Protein AF-A0ABD0L878-F1 (afdb_monomer_lite)

Secondary structure (DSSP, 8-state):
-B-TTS-BS----TT-STT----TT-PPP-EETPPP------EEE-TT--HHHHHHHHHTT---TT-EEEEESSSS-HHHHHHHHHTTT-SEEEEE--HHHHSGGG-S--TTTSSSPPTT----EE--S----SS---GGGS----S-EEEE-HHHHHHHHH-TT-

Sequence (166 aa):
MLDGQGRPMFTSKPGARTGCKWDNDVTWPYCFYSPSGQVQGKLIYASYGRPQDFRTLEKMGVDTANAVVFIRYGKISRGRKRREATKRGASAVVLYNDPADVSVNMTYHVFPATWWLPGDDVEHGNIRTTSDDALRVPLEDMHLPTTPCHPVGYDDARVLYSEPDV

Foldseek 3Di:
DADVVRHDLDDLDPDPDDPDDDDPPDDRFFEPLFDDDDADAFEAEQEALDLVSVVVCVVVVHQQASHAYEHEDDPDDQLSSLVSSVVRHHQAYEYEHDCVRFPPPPDPCDPPNDPGDDQSDWDYYYNDPDPPDPDDDPPVPDPTDPHGYTYGGNVSVVSCVVCRPD

Organism: NCBI:txid370345

pLDDT: mean 82.46, std 15.2, range [43.0, 96.88]

InterPro domains:
  IPR003137 PA domain [PF02225] (39-105)
  IPR039373 Transferrin receptor protein 1/Glutamate carboxypeptidase 2-like [PTHR10404] (15-162)
  IPR046450 PA domain superfamily [SSF52025] (21-163)

Structure (mmCIF, N/CA/C/O backbone):
data_AF-A0ABD0L878-F1
#
_entry.id   AF-A0ABD0L878-F1
#
loop_
_atom_site.group_PDB
_atom_site.id
_atom_site.type_symbol
_atom_site.label_atom_id
_atom_site.label_alt_id
_atom_site.label_comp_id
_atom_site.label_asym_id
_atom_site.label_entity_id
_atom_site.label_seq_id
_atom_site.pdbx_PDB_ins_code
_atom_site.Cartn_x
_atom_site.Cartn_y
_atom_site.Cartn_z
_atom_site.occupancy
_atom_site.B_iso_or_equiv
_atom_site.auth_seq_id
_atom_site.auth_comp_id
_atom_site.auth_asym_id
_atom_site.auth_atom_id
_atom_site.pdbx_PDB_model_num
ATOM 1 N N . MET A 1 1 ? -7.144 -11.232 -3.145 1.00 57.91 1 MET A N 1
ATOM 2 C CA . MET A 1 1 ? -8.379 -10.517 -3.530 1.00 57.91 1 MET A CA 1
ATOM 3 C C . MET A 1 1 ? -9.132 -11.444 -4.453 1.00 57.91 1 MET A C 1
ATOM 5 O O . MET A 1 1 ? -8.489 -12.074 -5.291 1.00 57.91 1 MET A O 1
ATOM 9 N N . LEU A 1 2 ? -10.413 -11.659 -4.181 1.00 60.59 2 LEU A N 1
ATOM 10 C CA . LEU A 1 2 ? -11.243 -12.573 -4.956 1.00 60.59 2 LEU A CA 1
ATOM 11 C C . LEU A 1 2 ? -12.106 -11.750 -5.914 1.00 60.59 2 LEU A C 1
ATOM 13 O O . LEU A 1 2 ? -12.432 -10.613 -5.583 1.00 60.59 2 LEU A O 1
ATOM 17 N N . ASP A 1 3 ? -12.453 -12.313 -7.064 1.00 59.38 3 ASP A N 1
ATOM 18 C CA . ASP A 1 3 ? -13.449 -11.732 -7.955 1.00 59.38 3 ASP A CA 1
ATOM 19 C C . ASP A 1 3 ? -14.845 -11.860 -7.319 1.00 59.38 3 ASP A C 1
ATOM 21 O O . ASP A 1 3 ? -15.033 -12.530 -6.296 1.00 59.38 3 ASP A O 1
ATOM 25 N N . GLY A 1 4 ? -15.855 -11.262 -7.951 1.00 55.00 4 GLY A N 1
ATOM 26 C CA . GLY A 1 4 ? -17.255 -11.329 -7.517 1.00 55.00 4 GLY A CA 1
ATOM 27 C C . GLY A 1 4 ? -17.842 -12.746 -7.565 1.00 55.00 4 GLY A C 1
ATOM 28 O O . GLY A 1 4 ? -19.001 -12.952 -7.217 1.00 55.00 4 GLY A O 1
ATOM 29 N N . GLN A 1 5 ? -17.050 -13.734 -7.993 1.00 57.41 5 GLN A N 1
ATOM 30 C CA . GLN A 1 5 ? -17.366 -15.157 -8.055 1.00 57.41 5 GLN A CA 1
ATOM 31 C C . GLN A 1 5 ? -16.474 -15.995 -7.116 1.00 57.41 5 GLN A C 1
ATOM 33 O O . GLN A 1 5 ? -16.508 -17.225 -7.172 1.00 57.41 5 GLN A O 1
ATOM 38 N N . GLY A 1 6 ? -15.697 -15.355 -6.235 1.00 62.19 6 GLY A N 1
ATOM 39 C CA . GLY A 1 6 ? -14.869 -16.008 -5.222 1.00 62.19 6 GLY A CA 1
ATOM 40 C C . GLY A 1 6 ? -13.548 -16.594 -5.732 1.00 62.19 6 GLY A C 1
ATOM 41 O O . GLY A 1 6 ? -12.890 -17.327 -4.992 1.00 62.19 6 GLY A O 1
ATOM 42 N N . ARG A 1 7 ? -13.125 -16.303 -6.965 1.00 63.22 7 ARG A N 1
ATOM 43 C CA . ARG A 1 7 ? -11.861 -16.795 -7.537 1.00 63.22 7 ARG A CA 1
ATOM 44 C C . ARG A 1 7 ? -10.729 -15.808 -7.259 1.00 63.22 7 ARG A C 1
ATOM 46 O O . ARG A 1 7 ? -10.953 -14.607 -7.325 1.00 63.22 7 ARG A O 1
ATOM 53 N N . PRO A 1 8 ? -9.497 -16.257 -6.984 1.00 62.19 8 PRO A N 1
ATOM 54 C CA . PRO A 1 8 ? -8.372 -15.345 -6.794 1.00 62.19 8 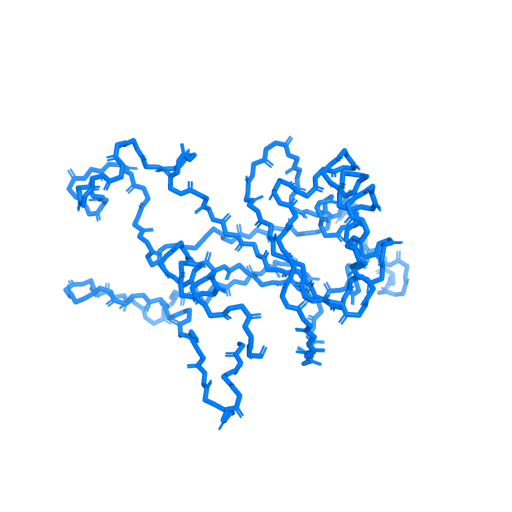PRO A CA 1
ATOM 55 C C . PRO A 1 8 ? -8.101 -14.523 -8.065 1.00 62.19 8 PRO A C 1
ATOM 57 O O . PRO A 1 8 ? -7.714 -15.083 -9.086 1.00 62.19 8 PRO A O 1
ATOM 60 N N . MET A 1 9 ? -8.269 -13.196 -7.982 1.00 54.69 9 MET A N 1
ATOM 61 C CA . MET A 1 9 ? -7.982 -12.251 -9.079 1.00 54.69 9 MET A CA 1
ATOM 62 C C . MET A 1 9 ? -6.492 -12.047 -9.321 1.00 54.69 9 MET A C 1
ATOM 64 O O . MET A 1 9 ? -6.092 -11.583 -10.381 1.00 54.69 9 MET A O 1
ATOM 68 N N . PHE A 1 10 ? -5.666 -12.384 -8.336 1.00 61.53 10 PHE A N 1
ATOM 69 C CA . PHE A 1 10 ? -4.226 -12.364 -8.485 1.00 61.53 10 PHE A CA 1
ATOM 70 C C . PHE A 1 10 ? -3.617 -13.568 -7.796 1.00 61.53 10 PHE A C 1
ATOM 72 O O . PHE A 1 10 ? -4.012 -13.976 -6.698 1.00 61.53 10 PHE A O 1
ATOM 79 N N . THR A 1 11 ? -2.597 -14.109 -8.438 1.00 53.84 11 THR A N 1
ATOM 80 C CA . THR A 1 11 ? -1.640 -14.985 -7.792 1.00 53.84 11 THR A CA 1
ATOM 81 C C . THR A 1 11 ? -0.354 -14.194 -7.731 1.00 53.84 11 THR A C 1
ATOM 83 O O . THR A 1 11 ? 0.394 -14.209 -8.702 1.00 53.84 11 THR A O 1
ATOM 86 N N . SER A 1 12 ? -0.104 -13.510 -6.609 1.00 53.44 12 SER A N 1
ATOM 87 C CA . SER A 1 12 ? 1.185 -12.875 -6.280 1.00 53.44 12 SER A CA 1
ATOM 88 C C . SER A 1 12 ? 2.263 -13.954 -6.088 1.00 53.44 12 SER A C 1
ATOM 90 O O . SER A 1 12 ? 2.879 -14.061 -5.035 1.00 53.44 12 SER A O 1
ATOM 92 N N . LYS A 1 13 ? 2.387 -14.860 -7.057 1.00 55.50 13 LYS A N 1
ATOM 93 C CA . LYS A 1 13 ? 3.272 -16.010 -7.063 1.00 55.50 13 LYS A CA 1
ATOM 94 C C . LYS A 1 13 ? 4.672 -15.510 -7.365 1.00 55.50 13 LYS A C 1
ATOM 96 O O . LYS A 1 13 ? 4.843 -14.840 -8.382 1.00 55.50 13 LYS A O 1
ATOM 101 N N . PRO A 1 14 ? 5.671 -15.880 -6.551 1.00 51.12 14 PRO A N 1
ATOM 102 C CA . PRO A 1 14 ? 7.048 -15.848 -7.005 1.00 51.12 14 PRO A CA 1
ATOM 103 C C . PRO A 1 14 ? 7.132 -16.579 -8.354 1.00 51.12 14 PRO A C 1
ATOM 105 O O . PRO A 1 14 ? 6.787 -17.758 -8.443 1.00 51.12 14 PRO A O 1
ATOM 108 N N . GLY A 1 15 ? 7.518 -15.870 -9.416 1.00 51.09 15 GLY A N 1
ATOM 109 C CA . GLY A 1 15 ? 7.856 -16.493 -10.693 1.00 51.09 15 GLY A CA 1
ATOM 110 C C . GLY A 1 15 ? 6.742 -16.731 -11.705 1.00 51.09 15 GLY A C 1
ATOM 111 O O . GLY A 1 15 ? 6.718 -17.788 -12.332 1.00 51.09 15 GLY A O 1
ATOM 112 N N . ALA A 1 16 ? 5.874 -15.750 -11.951 1.00 50.72 16 ALA A N 1
ATOM 113 C CA . ALA A 1 16 ? 4.915 -15.826 -13.058 1.00 50.72 16 ALA A CA 1
ATOM 114 C C . ALA A 1 16 ? 5.582 -15.905 -14.454 1.00 50.72 16 ALA A C 1
ATOM 116 O O . ALA A 1 16 ? 4.932 -16.293 -15.427 1.00 50.72 16 ALA A O 1
ATOM 117 N N . ARG A 1 17 ? 6.884 -15.602 -14.579 1.00 52.94 17 ARG A N 1
ATOM 118 C CA . ARG A 1 17 ? 7.629 -15.743 -15.839 1.00 52.94 17 ARG A CA 1
ATOM 119 C C . ARG A 1 17 ? 8.190 -17.143 -16.086 1.00 52.94 17 ARG A C 1
ATOM 121 O O . ARG A 1 17 ? 9.077 -17.631 -15.385 1.00 52.94 17 ARG A O 1
ATOM 128 N N . THR A 1 18 ? 7.750 -17.732 -17.197 1.00 43.06 18 THR A N 1
ATOM 129 C CA . THR A 1 18 ? 8.341 -18.918 -17.832 1.00 43.06 18 THR A CA 1
ATOM 130 C C . THR A 1 18 ? 9.850 -18.756 -18.040 1.00 43.06 18 THR A C 1
ATOM 132 O O . THR A 1 18 ? 10.291 -17.808 -18.686 1.00 43.06 18 THR A O 1
ATOM 135 N N . GLY A 1 19 ? 10.635 -19.712 -17.531 1.00 49.53 19 GLY A N 1
ATOM 136 C CA . GLY A 1 19 ? 12.092 -19.788 -17.724 1.00 49.53 19 GLY A CA 1
ATOM 137 C C . GLY A 1 19 ? 12.933 -19.349 -16.522 1.00 49.53 19 GLY A C 1
ATOM 138 O O . GLY A 1 19 ? 14.119 -19.670 -16.468 1.00 49.53 19 GLY A O 1
ATOM 139 N N . CYS A 1 20 ? 12.335 -18.691 -15.529 1.00 49.38 20 CYS A N 1
ATOM 140 C CA . CYS A 1 20 ? 12.998 -18.398 -14.263 1.00 49.38 20 CYS A CA 1
ATOM 141 C C . CYS A 1 20 ? 12.851 -19.610 -13.327 1.00 49.38 20 CYS A C 1
ATOM 143 O O . CYS A 1 20 ? 11.747 -19.935 -12.891 1.00 49.38 20 CYS A O 1
ATOM 145 N N . LYS A 1 21 ? 13.956 -20.315 -13.047 1.00 48.34 21 LYS A N 1
ATOM 146 C CA . LYS A 1 21 ? 13.998 -21.323 -11.980 1.00 48.34 21 LYS A CA 1
ATOM 147 C C . LYS A 1 21 ? 14.080 -20.583 -10.652 1.00 48.34 21 LYS A C 1
ATOM 149 O O . LYS A 1 21 ? 15.104 -19.970 -10.371 1.00 48.34 21 LYS A O 1
ATOM 154 N N . TRP A 1 22 ? 13.008 -20.614 -9.876 1.00 55.97 22 TRP A N 1
ATOM 155 C CA . TRP A 1 22 ? 13.024 -20.103 -8.512 1.00 55.97 22 TRP A CA 1
ATOM 156 C C . TRP A 1 22 ? 13.252 -21.275 -7.571 1.00 55.97 22 TRP A C 1
ATOM 158 O O . TRP A 1 22 ? 12.593 -22.309 -7.703 1.00 55.97 22 TRP A O 1
ATOM 168 N N . ASP A 1 23 ? 14.201 -21.121 -6.655 1.00 56.91 23 ASP A N 1
ATOM 169 C CA . ASP A 1 23 ? 14.346 -22.048 -5.542 1.00 56.91 23 ASP A CA 1
ATOM 170 C C . ASP A 1 23 ? 13.095 -21.966 -4.656 1.00 56.91 23 ASP A C 1
ATOM 172 O O . ASP A 1 23 ? 12.472 -20.908 -4.526 1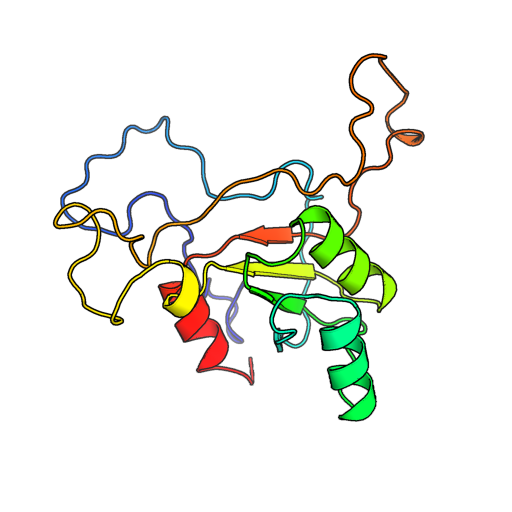.00 56.91 23 ASP A O 1
ATOM 176 N N . ASN A 1 24 ? 12.729 -23.076 -4.013 1.00 63.34 24 ASN A N 1
ATOM 177 C CA . ASN A 1 24 ? 11.593 -23.127 -3.079 1.00 63.34 24 ASN A CA 1
ATOM 178 C C . ASN A 1 24 ? 11.775 -22.212 -1.844 1.00 63.34 24 ASN A C 1
ATOM 180 O O . ASN A 1 24 ? 10.861 -22.097 -1.031 1.00 63.34 24 ASN A O 1
ATOM 184 N N . ASP A 1 25 ? 12.930 -21.555 -1.725 1.00 73.00 25 ASP A N 1
ATOM 185 C CA . ASP A 1 25 ? 13.311 -20.664 -0.630 1.00 73.00 25 ASP A CA 1
ATOM 186 C C . ASP A 1 25 ? 12.889 -19.199 -0.859 1.00 73.00 25 ASP A C 1
ATOM 188 O O . ASP A 1 25 ? 13.155 -18.330 -0.026 1.00 73.00 25 ASP A O 1
ATOM 192 N N . VAL A 1 26 ? 12.219 -18.891 -1.978 1.00 73.69 26 VAL A N 1
ATOM 193 C CA . VAL A 1 26 ? 11.710 -17.539 -2.250 1.00 73.69 26 VAL A CA 1
ATOM 194 C C . VAL A 1 26 ? 10.384 -17.310 -1.528 1.00 73.69 26 VAL A C 1
ATOM 196 O O . VAL A 1 26 ? 9.351 -17.896 -1.855 1.00 73.69 26 VAL A O 1
ATOM 199 N N . THR A 1 27 ? 10.399 -16.399 -0.557 1.00 78.56 27 THR A N 1
ATOM 200 C CA . THR A 1 27 ? 9.204 -16.015 0.198 1.00 78.56 27 THR A CA 1
ATOM 201 C C . THR A 1 27 ? 8.194 -15.278 -0.679 1.00 78.56 27 THR A C 1
ATOM 203 O O . THR A 1 27 ? 8.543 -14.397 -1.466 1.00 78.56 27 THR A O 1
ATOM 206 N N . TRP A 1 28 ? 6.913 -15.580 -0.470 1.00 82.31 28 TRP A N 1
ATOM 207 C CA . TRP A 1 28 ? 5.798 -14.842 -1.062 1.00 82.31 28 TRP A CA 1
ATOM 208 C C . TRP A 1 28 ? 5.904 -13.332 -0.801 1.00 82.31 28 TRP A C 1
ATOM 210 O O . TRP A 1 28 ? 6.425 -12.932 0.239 1.00 82.31 28 TRP A O 1
ATOM 220 N N . PRO A 1 29 ? 5.403 -12.467 -1.694 1.00 87.50 29 PRO A N 1
ATOM 221 C CA . PRO A 1 29 ? 5.294 -11.039 -1.424 1.00 87.50 29 PRO A CA 1
ATOM 222 C C . PRO A 1 29 ? 4.354 -10.746 -0.253 1.00 87.50 29 PRO A C 1
ATOM 224 O O . PRO A 1 29 ? 3.223 -11.221 -0.228 1.00 87.50 29 PRO A O 1
ATOM 227 N N . TYR A 1 30 ? 4.811 -9.953 0.719 1.00 89.25 30 TYR A N 1
ATOM 228 C CA . TYR A 1 30 ? 3.999 -9.500 1.853 1.00 89.25 30 TYR A CA 1
ATOM 229 C C . TYR A 1 30 ? 4.557 -8.207 2.462 1.00 89.25 30 TYR A C 1
ATOM 231 O O . TYR A 1 30 ? 5.731 -7.864 2.290 1.00 89.25 30 TYR A O 1
ATOM 239 N N . CYS A 1 31 ? 3.714 -7.482 3.200 1.00 92.25 31 CYS A N 1
ATOM 240 C CA . CYS A 1 31 ? 4.148 -6.367 4.038 1.00 92.25 31 CYS A CA 1
ATOM 241 C C . CYS A 1 31 ? 4.507 -6.872 5.441 1.00 92.25 31 CYS A C 1
ATOM 243 O O . CYS A 1 31 ? 3.684 -7.491 6.119 1.00 92.25 31 CYS A O 1
ATOM 245 N N . PHE A 1 32 ? 5.720 -6.580 5.911 1.00 91.12 32 PHE A N 1
ATOM 246 C CA . PHE A 1 32 ? 6.177 -7.036 7.224 1.00 91.12 32 PHE A CA 1
ATOM 247 C C . PHE A 1 32 ? 5.349 -6.378 8.328 1.00 91.12 32 PHE A C 1
ATOM 249 O O . PHE A 1 32 ? 5.095 -5.174 8.269 1.00 91.12 32 PHE A O 1
ATOM 256 N N . TYR A 1 33 ? 4.976 -7.157 9.346 1.00 90.81 33 TYR A N 1
ATOM 257 C CA . TYR A 1 33 ? 4.091 -6.744 10.444 1.00 90.81 33 TYR A CA 1
ATOM 258 C C . TYR A 1 33 ? 2.653 -6.403 10.024 1.00 90.81 33 TYR A C 1
ATOM 260 O O . TYR A 1 33 ? 1.915 -5.822 10.818 1.00 90.81 33 TYR A O 1
ATOM 268 N N . SER A 1 34 ? 2.230 -6.743 8.801 1.00 92.25 34 SER A N 1
ATOM 269 C CA . SER A 1 34 ? 0.808 -6.687 8.463 1.00 92.25 34 SER A CA 1
ATOM 270 C C . SER A 1 34 ? 0.031 -7.683 9.324 1.00 92.25 34 SER A C 1
ATOM 272 O O . SER A 1 34 ? 0.443 -8.842 9.420 1.00 92.25 34 SER A O 1
ATOM 274 N N . PRO A 1 35 ? -1.104 -7.276 9.915 1.00 91.81 35 PRO A N 1
ATOM 275 C CA . PRO A 1 35 ? -1.981 -8.218 10.583 1.00 91.81 35 PRO A CA 1
ATOM 276 C C . PRO A 1 35 ? -2.580 -9.175 9.552 1.00 91.81 35 PRO A C 1
ATOM 278 O O . PRO A 1 35 ? -2.784 -8.823 8.385 1.00 91.81 35 PRO A O 1
ATOM 281 N N . SER A 1 36 ? -2.862 -10.392 10.003 1.00 89.44 36 SER A N 1
ATOM 282 C CA . SER A 1 36 ? -3.645 -11.352 9.228 1.00 89.44 36 SER A CA 1
ATOM 283 C C . SER A 1 36 ? -5.119 -10.960 9.267 1.00 89.44 36 SER A C 1
ATOM 285 O O . SER A 1 36 ? -5.614 -10.497 10.293 1.00 89.44 36 SER A O 1
ATOM 287 N N . GLY A 1 37 ? -5.829 -11.158 8.163 1.00 87.25 37 GLY A N 1
ATOM 288 C CA . GLY A 1 37 ? -7.258 -10.887 8.103 1.00 87.25 37 GLY A CA 1
ATOM 289 C C . GLY A 1 37 ? -7.805 -10.996 6.690 1.00 87.25 37 GLY A C 1
ATOM 290 O O . GLY A 1 37 ? -7.074 -10.844 5.711 1.00 87.25 37 GLY A O 1
ATOM 291 N N . GLN A 1 38 ? -9.104 -11.254 6.598 1.00 88.75 38 GLN A N 1
ATOM 292 C CA . GLN A 1 38 ? -9.860 -11.161 5.357 1.00 88.75 38 GLN A CA 1
ATOM 293 C C . GLN A 1 38 ? -10.760 -9.939 5.448 1.00 88.75 38 GLN A C 1
ATOM 295 O O . GLN A 1 38 ? -11.481 -9.767 6.428 1.00 88.75 38 GLN A O 1
ATOM 300 N N . VAL A 1 39 ? -10.696 -9.085 4.434 1.00 88.81 39 VAL A N 1
ATOM 301 C CA . VAL A 1 39 ? -11.570 -7.922 4.319 1.00 88.81 39 VAL A CA 1
ATOM 302 C C . VAL A 1 39 ? -12.113 -7.841 2.905 1.00 88.81 39 VAL A C 1
ATOM 304 O O . VAL A 1 39 ? -11.459 -8.264 1.950 1.00 88.81 39 VAL A O 1
ATOM 307 N N . GLN A 1 40 ? -13.301 -7.269 2.789 1.00 88.06 40 GLN A N 1
ATOM 308 C CA . GLN A 1 40 ? -13.944 -6.966 1.525 1.00 88.06 40 GLN A CA 1
ATOM 309 C C . GLN A 1 40 ? -14.451 -5.532 1.596 1.00 88.06 40 GLN A C 1
ATOM 311 O O . GLN A 1 40 ? -14.918 -5.085 2.642 1.00 88.06 40 GLN A O 1
ATOM 316 N N . GLY A 1 41 ? -14.319 -4.806 0.497 1.00 88.38 41 GLY A N 1
ATOM 317 C CA . GLY A 1 41 ? -14.724 -3.415 0.416 1.00 88.38 41 GLY A CA 1
ATOM 318 C C . GLY A 1 41 ? -14.408 -2.853 -0.958 1.00 88.38 41 GLY A C 1
ATOM 319 O O . GLY A 1 41 ? -13.632 -3.441 -1.712 1.00 88.38 41 GLY A O 1
ATOM 320 N N . LYS A 1 42 ? -14.999 -1.698 -1.261 1.00 91.00 42 LYS A N 1
ATOM 321 C CA . LYS A 1 42 ? -14.786 -1.009 -2.533 1.00 91.00 42 LYS A CA 1
ATOM 322 C C . LYS A 1 42 ? -13.308 -0.678 -2.724 1.00 91.00 42 LYS A C 1
ATOM 324 O O . LYS A 1 42 ? -12.663 -0.198 -1.790 1.00 91.00 42 LYS A O 1
ATOM 329 N N . LEU A 1 43 ? -12.791 -0.880 -3.932 1.00 91.88 43 LEU A N 1
ATOM 330 C CA . LEU A 1 43 ? -11.439 -0.463 -4.278 1.00 91.88 43 LEU A CA 1
ATOM 331 C C . LEU A 1 43 ? -11.400 1.046 -4.558 1.00 91.88 43 LEU A C 1
ATOM 333 O O . LEU A 1 43 ? -12.115 1.545 -5.426 1.00 91.88 43 LEU A O 1
ATOM 337 N N . ILE A 1 44 ? -10.569 1.789 -3.824 1.00 94.31 44 ILE A N 1
ATOM 338 C CA . ILE A 1 44 ? -10.434 3.243 -3.988 1.00 94.31 44 ILE A CA 1
ATOM 339 C C . ILE A 1 44 ? -8.984 3.618 -4.217 1.00 94.31 44 ILE A C 1
ATOM 341 O O . ILE A 1 44 ? -8.123 3.390 -3.371 1.00 94.31 44 ILE A O 1
ATOM 345 N N . TYR A 1 45 ? -8.722 4.272 -5.340 1.00 94.44 45 TYR A N 1
ATOM 346 C CA . TYR A 1 45 ? -7.396 4.763 -5.661 1.00 94.44 45 TYR A CA 1
ATOM 347 C C . TYR A 1 45 ? -7.061 6.064 -4.925 1.00 94.44 45 TYR A C 1
ATOM 349 O O . TYR A 1 45 ? -7.761 7.064 -5.062 1.00 94.44 45 TYR A O 1
ATOM 357 N N . ALA A 1 46 ? -5.945 6.075 -4.193 1.00 95.44 46 ALA A N 1
ATOM 358 C CA . ALA A 1 46 ? -5.486 7.226 -3.416 1.00 95.44 46 ALA A CA 1
ATOM 359 C C . ALA A 1 46 ? -4.092 7.733 -3.822 1.00 95.44 46 ALA A C 1
ATOM 361 O O . ALA A 1 46 ? -3.351 8.257 -2.988 1.00 95.44 46 ALA A O 1
ATOM 362 N N . SER A 1 47 ? -3.724 7.629 -5.106 1.00 95.12 47 SER A N 1
ATOM 363 C CA . SER A 1 47 ? -2.462 8.165 -5.644 1.00 95.12 47 SER A CA 1
ATOM 364 C C . SER A 1 47 ? -1.247 7.690 -4.827 1.00 95.12 47 SER A C 1
ATOM 366 O O . SER A 1 47 ? -1.026 6.488 -4.719 1.00 95.12 47 SER A O 1
ATOM 368 N N . TYR A 1 48 ? -0.455 8.591 -4.237 1.00 96.38 48 TYR A N 1
ATOM 369 C CA . TYR A 1 48 ? 0.693 8.257 -3.385 1.00 96.38 48 TYR A CA 1
ATOM 370 C C . TYR A 1 48 ? 0.332 8.120 -1.894 1.00 96.38 48 TYR A C 1
ATOM 372 O O . TYR A 1 48 ? 1.230 8.003 -1.055 1.00 96.38 48 TYR A O 1
ATOM 380 N N . GLY A 1 49 ? -0.949 8.144 -1.524 1.00 95.62 49 GLY A N 1
ATOM 381 C CA . GLY A 1 49 ? -1.410 7.984 -0.143 1.00 95.62 49 GLY A CA 1
ATOM 382 C C . GLY A 1 49 ? -0.9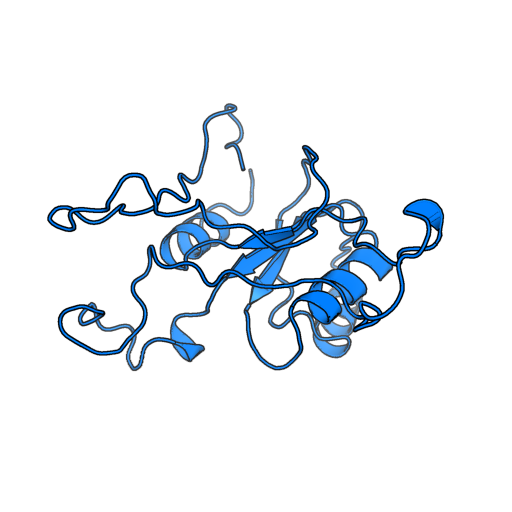44 9.099 0.793 1.00 95.62 49 GLY A C 1
ATOM 383 O O . GLY A 1 49 ? -0.833 8.893 2.003 1.00 95.62 49 GLY A O 1
ATOM 384 N N . ARG A 1 50 ? -0.595 10.274 0.256 1.00 96.88 50 ARG A N 1
ATOM 385 C CA . ARG A 1 50 ? -0.194 11.425 1.070 1.00 96.88 50 ARG A CA 1
ATOM 386 C C . ARG A 1 50 ? -1.427 12.027 1.739 1.00 96.88 50 ARG A C 1
ATOM 388 O O . ARG A 1 50 ? -2.519 11.956 1.179 1.00 96.88 50 ARG A O 1
ATOM 395 N N . PRO A 1 51 ? -1.268 12.739 2.867 1.00 96.00 51 PRO A N 1
ATOM 396 C CA . PRO A 1 51 ? -2.377 13.480 3.466 1.00 96.00 51 PRO A CA 1
ATOM 397 C C . PRO A 1 51 ? -3.091 14.423 2.478 1.00 96.00 51 PRO A C 1
ATOM 399 O O . PRO A 1 51 ? -4.297 14.610 2.573 1.00 96.00 51 PRO A O 1
ATOM 402 N N . GLN A 1 52 ? -2.359 15.013 1.523 1.00 96.56 52 GLN A N 1
ATOM 403 C CA . GLN A 1 52 ? -2.912 15.841 0.444 1.00 96.56 52 GLN A CA 1
ATOM 404 C C . GLN A 1 52 ? -3.787 15.040 -0.532 1.00 96.56 52 GLN A C 1
ATOM 406 O O . GLN A 1 52 ? -4.802 15.560 -0.990 1.00 96.56 52 GLN A O 1
ATOM 411 N N . ASP A 1 53 ? -3.394 13.804 -0.848 1.00 96.75 53 ASP A N 1
ATOM 412 C CA . ASP A 1 53 ? -4.111 12.954 -1.803 1.00 96.75 53 ASP A CA 1
ATOM 413 C C . ASP A 1 53 ? -5.479 12.576 -1.219 1.00 96.75 53 ASP A C 1
ATOM 415 O O . ASP A 1 53 ? -6.504 12.768 -1.867 1.00 96.75 53 ASP A O 1
ATOM 419 N N . PHE A 1 54 ? -5.522 12.188 0.059 1.00 96.38 54 PHE A N 1
ATOM 420 C CA . PHE A 1 54 ? -6.789 11.915 0.735 1.00 96.38 54 PHE A CA 1
ATOM 421 C C . PHE A 1 54 ? -7.680 13.151 0.898 1.00 96.38 54 PHE A C 1
ATOM 423 O O . PHE A 1 54 ? -8.875 13.067 0.654 1.00 96.38 54 PHE A O 1
ATOM 430 N N . ARG A 1 55 ? -7.117 14.325 1.221 1.00 96.06 55 ARG A N 1
ATOM 431 C CA . ARG A 1 55 ? -7.906 15.574 1.230 1.00 96.06 55 ARG A CA 1
ATOM 432 C C . ARG A 1 55 ? -8.507 15.899 -0.136 1.00 96.06 55 ARG A C 1
ATOM 434 O O . ARG A 1 55 ? -9.522 16.580 -0.213 1.00 96.06 55 ARG A O 1
ATOM 441 N N . THR A 1 56 ? -7.852 15.479 -1.216 1.00 96.25 56 THR A N 1
ATOM 442 C CA . THR A 1 56 ? -8.381 15.656 -2.572 1.00 96.25 56 THR A CA 1
ATOM 443 C C . THR A 1 56 ? -9.555 14.710 -2.805 1.00 96.25 56 THR A C 1
ATOM 445 O O . THR A 1 56 ? -10.590 15.168 -3.271 1.00 96.25 56 THR A O 1
ATOM 448 N N . LEU A 1 57 ? -9.444 13.442 -2.392 1.00 95.38 57 LEU A N 1
ATOM 449 C CA . LEU A 1 57 ? -10.554 12.481 -2.428 1.00 95.38 57 LEU A CA 1
ATOM 450 C C . LEU A 1 57 ? -11.771 12.967 -1.630 1.00 95.38 57 LEU A C 1
ATOM 452 O O . LEU A 1 57 ? -12.878 12.981 -2.159 1.00 95.38 57 LEU A O 1
ATOM 456 N N . GLU A 1 58 ? -11.551 13.462 -0.410 1.00 94.62 58 GLU A N 1
ATOM 457 C CA . GLU A 1 58 ? -12.600 14.034 0.445 1.00 94.62 58 GLU A CA 1
ATOM 458 C C . GLU A 1 58 ? -13.324 15.199 -0.261 1.00 94.62 58 GLU A C 1
ATOM 460 O O . GLU A 1 58 ? -14.551 15.258 -0.277 1.00 94.62 58 GLU A O 1
ATOM 465 N N . LYS A 1 59 ? -12.582 16.097 -0.928 1.00 96.06 59 LYS A N 1
ATOM 466 C CA . LYS A 1 59 ? -13.159 17.202 -1.721 1.00 96.06 59 LYS A CA 1
ATOM 467 C C . LYS A 1 59 ? -13.927 16.734 -2.955 1.00 96.06 59 LYS A C 1
ATOM 469 O O . LYS A 1 59 ? -14.836 17.429 -3.394 1.00 96.06 59 LYS A O 1
ATOM 474 N N . MET A 1 60 ? -13.546 15.594 -3.522 1.00 95.12 60 MET A N 1
ATOM 475 C CA . MET A 1 60 ? -14.245 14.961 -4.643 1.00 95.12 60 MET A CA 1
ATOM 476 C C . MET A 1 60 ? -15.464 14.146 -4.181 1.00 95.12 60 MET A C 1
ATOM 478 O O . MET A 1 60 ? -16.137 13.552 -5.018 1.00 95.12 60 MET A O 1
ATOM 482 N N . GLY A 1 61 ? -15.758 14.111 -2.874 1.00 93.88 61 GLY A N 1
ATOM 483 C CA . GLY A 1 61 ? -16.873 13.348 -2.311 1.00 93.88 61 GLY A CA 1
ATOM 484 C C . GLY A 1 61 ? -16.625 11.838 -2.260 1.00 93.88 61 GLY A C 1
ATOM 485 O O . GLY A 1 61 ? -17.577 11.069 -2.174 1.00 93.88 61 GLY A O 1
ATOM 486 N N . VAL A 1 62 ? -15.364 11.401 -2.338 1.00 94.69 62 VAL A N 1
ATOM 487 C CA . VAL A 1 62 ? -14.988 9.986 -2.258 1.00 94.69 62 VAL A CA 1
ATOM 488 C C . VAL A 1 62 ? -14.693 9.625 -0.804 1.00 94.69 62 VAL A C 1
ATOM 490 O O . VAL A 1 62 ? -13.699 10.082 -0.239 1.00 94.69 62 VAL A O 1
ATOM 493 N N . ASP A 1 63 ? -15.542 8.784 -0.213 1.00 92.62 63 ASP A N 1
ATOM 494 C CA . ASP A 1 63 ? -15.347 8.250 1.137 1.00 92.62 63 ASP A CA 1
ATOM 495 C C . ASP A 1 63 ? -14.486 6.980 1.112 1.00 92.62 63 ASP A C 1
ATOM 497 O O . ASP A 1 63 ? -14.764 6.044 0.364 1.00 92.62 63 ASP A O 1
ATOM 501 N N . THR A 1 64 ? -13.435 6.953 1.932 1.00 94.06 64 THR A N 1
ATOM 502 C CA . THR A 1 64 ? -12.522 5.809 2.082 1.00 94.06 64 THR A CA 1
ATOM 503 C C . THR A 1 64 ? -12.864 4.900 3.260 1.00 94.06 64 THR A C 1
ATOM 505 O O . THR A 1 64 ? -12.156 3.917 3.492 1.00 94.06 64 THR A O 1
ATOM 508 N N . ALA A 1 65 ? -13.914 5.213 4.019 1.00 94.94 65 ALA A N 1
ATOM 509 C CA . ALA A 1 65 ? -14.372 4.373 5.112 1.00 94.94 65 ALA A CA 1
ATOM 510 C C . ALA A 1 65 ? -14.840 3.003 4.596 1.00 94.94 65 ALA A C 1
ATOM 512 O O . ALA A 1 65 ? -15.557 2.897 3.603 1.00 94.94 65 ALA A O 1
ATOM 513 N N . ASN A 1 66 ? -14.419 1.939 5.280 1.00 94.31 66 ASN A N 1
ATOM 514 C CA . ASN A 1 66 ? -14.688 0.540 4.940 1.00 94.31 66 ASN A CA 1
ATOM 515 C C . ASN A 1 66 ? -14.226 0.106 3.532 1.00 94.31 66 ASN A C 1
ATOM 517 O O . ASN A 1 66 ? -14.654 -0.923 3.010 1.00 94.31 66 ASN A O 1
ATOM 521 N N . ALA A 1 67 ? -13.348 0.890 2.904 1.00 94.25 67 ALA A N 1
ATOM 522 C CA . ALA A 1 67 ? -12.826 0.625 1.572 1.00 94.25 67 ALA A CA 1
ATOM 523 C C . ALA A 1 67 ? -11.457 -0.067 1.621 1.00 94.25 67 ALA A C 1
ATOM 525 O O . ALA A 1 67 ? -10.697 0.053 2.591 1.00 94.25 67 ALA A O 1
ATOM 526 N N . VAL A 1 68 ? -11.114 -0.750 0.531 1.00 94.94 68 VAL A N 1
ATOM 527 C CA . VAL A 1 68 ? -9.747 -1.190 0.250 1.00 94.94 68 VAL A CA 1
ATOM 528 C C . VAL A 1 68 ? -9.057 -0.064 -0.509 1.00 94.94 68 VAL A C 1
ATOM 530 O O . VAL A 1 68 ? -9.406 0.249 -1.645 1.00 94.94 68 VAL A O 1
ATOM 533 N N . VAL A 1 69 ? -8.083 0.584 0.124 1.00 95.69 69 VAL A N 1
ATOM 534 C CA . VAL A 1 69 ? -7.408 1.740 -0.469 1.00 95.69 69 VAL A CA 1
ATOM 535 C C . VAL A 1 69 ? -6.188 1.281 -1.256 1.00 95.69 69 VAL A C 1
ATOM 537 O O . VAL A 1 69 ? -5.281 0.646 -0.718 1.00 95.69 69 VAL A O 1
ATOM 540 N N . PHE A 1 70 ? -6.149 1.644 -2.531 1.00 95.12 70 PHE A N 1
ATOM 541 C CA . PHE A 1 70 ? -5.091 1.294 -3.460 1.00 95.12 70 PHE A CA 1
ATOM 542 C C . PHE A 1 70 ? -4.119 2.454 -3.658 1.00 95.12 70 PHE A C 1
ATOM 544 O O . PHE A 1 70 ? -4.521 3.574 -3.987 1.00 95.12 70 PHE A O 1
ATOM 551 N N . ILE A 1 71 ? -2.833 2.213 -3.403 1.00 96.38 71 ILE A N 1
ATOM 552 C CA . ILE A 1 71 ? -1.829 3.272 -3.277 1.00 96.38 71 ILE A CA 1
ATOM 553 C C . ILE A 1 71 ? -0.543 2.887 -4.010 1.00 96.38 71 ILE A C 1
ATOM 555 O O . ILE A 1 71 ? -0.019 1.786 -3.873 1.00 96.38 71 ILE A O 1
ATOM 559 N N . ARG A 1 72 ? 0.036 3.854 -4.717 1.00 95.50 72 ARG A N 1
ATOM 560 C CA . ARG A 1 72 ? 1.365 3.742 -5.322 1.00 95.50 72 ARG A CA 1
ATOM 561 C C . ARG A 1 72 ? 2.472 3.855 -4.296 1.00 95.50 72 ARG A C 1
ATOM 563 O O . ARG A 1 72 ? 2.396 4.678 -3.373 1.00 95.50 72 ARG A O 1
ATOM 570 N N . TYR A 1 73 ? 3.554 3.122 -4.498 1.00 95.06 73 TYR A N 1
ATOM 571 C CA . TYR A 1 73 ? 4.807 3.361 -3.793 1.00 95.06 73 TYR A CA 1
ATOM 572 C C . TYR A 1 73 ? 5.420 4.732 -4.114 1.00 95.06 73 TYR A C 1
ATOM 574 O O . TYR A 1 73 ? 4.985 5.435 -5.015 1.00 95.06 73 TYR A O 1
ATOM 582 N N . GLY A 1 74 ? 6.372 5.172 -3.283 1.00 93.38 74 GLY A N 1
ATOM 583 C CA . GLY A 1 74 ? 7.066 6.459 -3.436 1.00 93.38 74 GLY A CA 1
ATOM 584 C C . GLY A 1 74 ? 6.493 7.637 -2.629 1.00 93.38 74 GLY A C 1
ATOM 585 O O . GLY A 1 74 ? 5.455 7.539 -1.975 1.00 93.38 74 GLY A O 1
ATOM 586 N N . LYS A 1 75 ? 7.196 8.778 -2.665 1.00 94.38 75 LYS A N 1
ATOM 587 C CA . LYS A 1 75 ? 6.923 10.068 -1.974 1.00 94.38 75 LYS A CA 1
ATOM 588 C C . LYS A 1 75 ? 6.910 10.051 -0.435 1.00 94.38 75 LYS A C 1
ATOM 590 O O . LYS A 1 75 ? 7.466 10.957 0.175 1.00 94.38 75 LYS A O 1
ATOM 595 N N . ILE A 1 76 ? 6.271 9.074 0.202 1.00 95.06 76 ILE A N 1
ATOM 596 C CA . ILE A 1 76 ? 6.237 8.879 1.661 1.00 95.06 76 ILE A CA 1
ATOM 597 C C . ILE A 1 76 ? 6.426 7.395 1.997 1.00 95.06 76 ILE A C 1
ATOM 599 O O . ILE A 1 76 ? 6.245 6.537 1.136 1.00 95.06 76 ILE A O 1
ATOM 603 N N . SER A 1 77 ? 6.767 7.071 3.247 1.00 93.75 77 SER A N 1
ATOM 604 C CA . SER A 1 77 ? 6.973 5.676 3.651 1.00 93.75 77 SER A CA 1
ATOM 605 C C . SER A 1 77 ? 5.685 4.845 3.615 1.00 93.75 77 SER A C 1
ATOM 607 O O . SER A 1 77 ? 4.588 5.343 3.884 1.00 93.75 77 SER A O 1
ATOM 609 N N . ARG A 1 78 ? 5.838 3.547 3.336 1.00 94.31 78 ARG A N 1
ATOM 610 C CA . ARG A 1 78 ? 4.775 2.523 3.271 1.00 94.31 78 ARG A CA 1
ATOM 611 C C . ARG A 1 78 ? 3.896 2.534 4.524 1.00 94.31 78 ARG A C 1
ATOM 613 O O . ARG A 1 78 ? 2.676 2.661 4.444 1.00 94.31 78 ARG A O 1
ATOM 620 N N . GLY A 1 79 ? 4.539 2.528 5.694 1.00 93.50 79 GLY A N 1
ATOM 621 C CA . GLY A 1 79 ? 3.855 2.595 6.984 1.00 93.50 79 GLY A CA 1
ATOM 622 C C . GLY A 1 79 ? 3.043 3.875 7.186 1.00 93.50 79 GLY A C 1
ATOM 623 O O . GLY A 1 79 ? 1.938 3.818 7.728 1.00 93.50 79 GLY A O 1
ATOM 624 N N . ARG A 1 80 ? 3.529 5.024 6.687 1.00 94.81 80 ARG A N 1
ATOM 625 C CA . ARG A 1 80 ? 2.779 6.290 6.726 1.00 94.81 80 ARG A CA 1
ATOM 626 C C . ARG A 1 80 ? 1.577 6.278 5.788 1.00 94.81 80 ARG A C 1
ATOM 628 O O . ARG A 1 80 ? 0.535 6.767 6.207 1.00 94.81 80 ARG A O 1
ATOM 635 N N . LYS A 1 81 ? 1.693 5.711 4.580 1.00 96.19 81 LYS A N 1
ATOM 636 C CA . LYS A 1 81 ? 0.559 5.544 3.647 1.00 96.19 81 LYS A CA 1
ATOM 637 C C . LYS A 1 81 ? -0.569 4.777 4.322 1.00 96.19 81 LYS A C 1
ATOM 639 O O . LYS A 1 81 ? -1.684 5.283 4.424 1.00 96.19 81 LYS A O 1
ATOM 644 N N . ARG A 1 82 ? -0.244 3.604 4.879 1.00 95.44 82 ARG A N 1
ATOM 645 C CA . ARG A 1 82 ? -1.221 2.785 5.595 1.00 95.44 82 ARG A CA 1
ATOM 646 C C . ARG A 1 82 ? -1.800 3.517 6.800 1.00 95.44 82 ARG A C 1
ATOM 648 O O . ARG A 1 82 ? -3.008 3.519 6.968 1.00 95.44 82 ARG A O 1
ATOM 655 N N . ARG A 1 83 ? -0.983 4.229 7.582 1.00 94.75 83 ARG A N 1
ATOM 656 C CA . ARG A 1 83 ? -1.477 5.034 8.713 1.00 94.75 83 ARG A CA 1
ATOM 657 C C . ARG A 1 83 ? -2.494 6.088 8.295 1.00 94.75 83 ARG A C 1
ATOM 659 O O . ARG A 1 83 ? -3.477 6.283 8.999 1.00 94.75 83 ARG A O 1
ATOM 666 N N . GLU A 1 84 ? -2.249 6.784 7.192 1.00 96.00 84 GLU A N 1
ATOM 667 C CA . GLU A 1 84 ? -3.166 7.808 6.693 1.00 96.00 84 GLU A CA 1
ATOM 668 C C . GLU A 1 84 ? -4.469 7.219 6.144 1.00 96.00 84 GLU A C 1
ATOM 670 O O . GLU A 1 84 ? -5.515 7.836 6.342 1.00 96.00 84 GLU A O 1
ATOM 675 N N . ALA A 1 85 ? -4.421 6.025 5.546 1.00 95.69 85 ALA A N 1
ATOM 676 C CA . ALA A 1 85 ? -5.610 5.273 5.148 1.00 95.69 85 ALA A CA 1
ATOM 677 C C . ALA A 1 85 ? -6.410 4.787 6.374 1.00 95.69 85 ALA A C 1
ATOM 679 O O . ALA A 1 85 ? -7.608 5.037 6.468 1.00 95.69 85 ALA A O 1
ATOM 680 N N . THR A 1 86 ? -5.740 4.178 7.364 1.00 95.00 86 THR A N 1
ATOM 681 C CA . THR A 1 86 ? -6.363 3.706 8.616 1.00 95.00 86 THR A CA 1
ATOM 682 C C . THR A 1 86 ? -7.095 4.837 9.341 1.00 95.00 86 THR A C 1
ATOM 684 O O . THR A 1 86 ? -8.221 4.656 9.788 1.00 95.00 86 THR A O 1
ATOM 687 N N . LYS A 1 87 ? -6.492 6.033 9.425 1.00 95.19 87 LYS A N 1
ATOM 688 C CA . LYS A 1 87 ? -7.117 7.215 10.054 1.00 95.19 87 LYS A CA 1
ATOM 689 C C . LYS A 1 87 ? -8.448 7.624 9.416 1.00 95.19 87 LYS A C 1
ATOM 691 O O . LYS A 1 87 ? -9.224 8.319 10.059 1.00 95.19 87 LYS A O 1
ATOM 696 N N . ARG A 1 88 ? -8.680 7.236 8.163 1.00 95.19 88 ARG A N 1
ATOM 697 C CA . ARG A 1 88 ? -9.883 7.549 7.381 1.00 95.19 88 ARG A CA 1
ATOM 698 C C . ARG A 1 88 ? -10.813 6.347 7.234 1.00 95.19 88 ARG A C 1
ATOM 700 O O . ARG A 1 88 ? -11.657 6.330 6.348 1.00 95.19 88 ARG A O 1
ATOM 707 N N . GLY A 1 89 ? -10.630 5.334 8.080 1.00 94.62 89 GLY A N 1
ATOM 708 C CA . GLY A 1 89 ? -11.505 4.170 8.146 1.00 94.62 89 GLY A CA 1
ATOM 709 C C . GLY A 1 89 ? -11.269 3.124 7.059 1.00 94.62 89 GLY A C 1
ATOM 710 O O . GLY A 1 89 ? -12.128 2.269 6.880 1.00 94.62 89 GLY A O 1
ATOM 711 N N . ALA A 1 90 ? -10.143 3.160 6.339 1.00 95.94 90 ALA A N 1
ATOM 712 C CA . ALA A 1 90 ? -9.827 2.121 5.359 1.00 95.94 90 ALA A CA 1
ATOM 713 C C . ALA A 1 90 ? -9.705 0.737 6.021 1.00 95.94 90 ALA A C 1
ATOM 715 O O . ALA A 1 90 ? -9.001 0.583 7.025 1.00 95.94 90 ALA A O 1
ATOM 716 N N . SER A 1 91 ? -10.329 -0.277 5.419 1.00 95.31 91 SER A N 1
ATOM 717 C CA . SER A 1 91 ? -10.309 -1.663 5.910 1.00 95.31 91 SER A CA 1
ATOM 718 C C . SER A 1 91 ? -9.053 -2.424 5.505 1.00 95.31 91 SER A C 1
ATOM 720 O O . SER A 1 91 ? -8.610 -3.299 6.242 1.00 95.31 91 SER A O 1
ATOM 722 N N . ALA A 1 92 ? -8.460 -2.096 4.358 1.00 95.38 92 ALA A N 1
ATOM 723 C CA . ALA A 1 92 ? -7.159 -2.609 3.938 1.00 95.38 92 ALA A CA 1
ATOM 724 C C . ALA A 1 92 ? -6.441 -1.624 3.024 1.00 95.38 92 ALA A C 1
ATOM 726 O O . ALA A 1 92 ? -7.034 -0.685 2.489 1.00 95.38 92 ALA A O 1
ATOM 727 N N . VAL A 1 93 ? -5.148 -1.872 2.843 1.00 95.56 93 VAL A N 1
ATOM 728 C CA . VAL A 1 93 ? -4.297 -1.119 1.930 1.00 95.56 93 VAL A CA 1
ATOM 729 C C . VAL A 1 93 ? -3.614 -2.072 0.963 1.00 95.56 93 VAL A C 1
ATOM 731 O O . VAL A 1 93 ? -3.000 -3.056 1.368 1.00 95.56 93 VAL A O 1
ATOM 734 N N . VAL A 1 94 ? -3.692 -1.760 -0.323 1.00 95.12 94 VAL A N 1
ATOM 735 C CA . VAL A 1 94 ? -2.946 -2.470 -1.360 1.00 95.12 94 VAL A CA 1
ATOM 736 C C . VAL A 1 94 ? -1.908 -1.516 -1.931 1.00 95.12 94 VAL A C 1
ATOM 738 O O . VAL A 1 94 ? -2.205 -0.347 -2.193 1.00 95.12 94 VAL A O 1
ATOM 741 N N . LEU A 1 95 ? -0.676 -1.997 -2.076 1.00 95.62 95 LEU A N 1
ATOM 742 C CA . LEU A 1 95 ? 0.448 -1.187 -2.527 1.00 95.62 95 LEU A CA 1
ATOM 743 C C . LEU A 1 95 ? 1.066 -1.754 -3.802 1.00 95.62 95 LEU A C 1
ATOM 745 O O . LEU A 1 95 ? 1.275 -2.957 -3.888 1.00 95.62 95 LEU A O 1
ATOM 749 N N . TYR A 1 96 ? 1.405 -0.899 -4.762 1.00 94.25 96 TYR A N 1
ATOM 750 C CA . TYR A 1 96 ? 2.053 -1.323 -6.008 1.00 94.25 96 TYR A CA 1
ATOM 751 C C . TYR A 1 96 ? 3.087 -0.305 -6.492 1.00 94.25 96 TYR A C 1
ATOM 753 O O . TYR A 1 96 ? 3.037 0.875 -6.129 1.00 94.25 96 TYR A O 1
ATOM 761 N N . ASN A 1 97 ? 4.038 -0.760 -7.306 1.00 92.12 97 ASN A N 1
ATOM 762 C CA . ASN A 1 97 ? 5.003 0.114 -7.971 1.00 92.12 97 ASN A CA 1
ATOM 763 C C . ASN A 1 97 ? 4.411 0.629 -9.281 1.00 92.12 97 ASN A C 1
ATOM 765 O O . ASN A 1 97 ? 4.069 -0.165 -10.142 1.00 92.12 97 ASN A O 1
ATOM 769 N N . ASP A 1 98 ? 4.277 1.940 -9.453 1.00 90.56 98 ASP A N 1
ATOM 770 C CA . ASP A 1 98 ? 3.769 2.487 -10.713 1.00 90.56 98 ASP A CA 1
ATOM 771 C C . ASP A 1 98 ? 4.848 2.375 -11.802 1.00 90.56 98 ASP A C 1
ATOM 773 O O . ASP A 1 98 ? 5.957 2.867 -11.575 1.00 90.56 98 ASP A O 1
ATOM 777 N N . PRO A 1 99 ? 4.562 1.784 -12.980 1.00 88.19 99 PRO A N 1
ATOM 778 C CA . PRO A 1 99 ? 5.501 1.736 -14.097 1.00 88.19 99 PRO A CA 1
ATOM 779 C C . PRO A 1 99 ? 6.100 3.099 -14.446 1.00 88.19 99 PRO A C 1
ATOM 781 O O . PRO A 1 99 ? 7.261 3.151 -14.841 1.00 88.19 99 PRO A O 1
ATOM 784 N N . ALA A 1 100 ? 5.362 4.200 -14.252 1.00 87.56 100 ALA A N 1
ATOM 785 C CA . ALA A 1 100 ? 5.876 5.551 -14.481 1.00 87.56 100 ALA A CA 1
ATOM 786 C C . ALA A 1 100 ? 7.021 5.940 -13.522 1.00 87.56 100 ALA A C 1
ATOM 788 O O . ALA A 1 100 ? 7.826 6.806 -13.857 1.00 87.56 100 ALA A O 1
ATOM 789 N N . ASP A 1 101 ? 7.103 5.307 -12.349 1.00 87.19 101 ASP A N 1
ATOM 790 C CA . ASP A 1 101 ? 8.150 5.526 -11.348 1.00 87.19 101 ASP A CA 1
ATOM 791 C C . ASP A 1 101 ? 9.289 4.486 -11.436 1.00 87.19 101 ASP A C 1
ATOM 793 O O . ASP A 1 101 ? 10.409 4.788 -11.022 1.00 87.19 101 ASP A O 1
ATOM 797 N N . VAL A 1 102 ? 9.033 3.272 -11.957 1.00 86.44 102 VAL A N 1
ATOM 798 C CA . VAL A 1 102 ? 9.984 2.132 -11.899 1.00 86.44 102 VAL A CA 1
ATOM 799 C C . VAL A 1 102 ? 10.382 1.519 -13.246 1.00 86.44 102 VAL A C 1
ATOM 801 O O . VAL A 1 102 ? 11.211 0.611 -13.275 1.00 86.44 102 VAL A O 1
ATOM 804 N N . SER A 1 103 ? 9.817 1.983 -14.362 1.00 77.38 103 SER A N 1
ATOM 805 C CA . SER A 1 103 ? 10.169 1.522 -15.709 1.00 77.38 103 SER A CA 1
ATOM 806 C C . SER A 1 103 ? 10.166 2.694 -16.693 1.00 77.38 103 SER A C 1
ATOM 808 O O . SER A 1 103 ? 9.128 3.282 -17.000 1.00 77.38 103 SER A O 1
ATOM 810 N N . VAL A 1 104 ? 11.335 3.074 -17.210 1.00 64.75 104 VAL A N 1
ATOM 811 C CA . VAL A 1 104 ? 11.387 4.160 -18.197 1.00 64.75 104 VAL A CA 1
ATOM 812 C C . VAL A 1 104 ? 10.767 3.670 -19.507 1.00 64.75 104 VAL A C 1
ATOM 814 O O . VAL A 1 104 ? 11.158 2.643 -20.062 1.00 64.75 104 VAL A O 1
ATOM 817 N N . ASN A 1 105 ? 9.804 4.452 -20.003 1.00 57.19 105 ASN A N 1
ATOM 818 C CA . ASN A 1 105 ? 9.137 4.324 -21.303 1.00 57.19 105 ASN A CA 1
ATOM 819 C C . ASN A 1 105 ? 8.049 3.246 -21.474 1.00 57.19 105 ASN A C 1
ATOM 821 O O . ASN A 1 105 ? 7.636 3.014 -22.608 1.00 57.19 105 ASN A O 1
ATOM 825 N N . MET A 1 106 ? 7.552 2.603 -20.405 1.00 55.31 106 MET A N 1
ATOM 826 C CA . MET A 1 106 ? 6.550 1.511 -20.503 1.00 55.31 106 MET A CA 1
ATOM 827 C C . MET A 1 106 ? 6.943 0.402 -21.503 1.00 55.31 106 MET A C 1
ATOM 829 O O . MET A 1 106 ? 6.098 -0.329 -22.020 1.00 55.31 106 MET A O 1
ATOM 833 N N . THR A 1 107 ? 8.229 0.305 -21.841 1.00 55.44 107 THR A N 1
ATOM 834 C CA . THR A 1 107 ? 8.725 -0.646 -22.829 1.00 55.44 107 THR A CA 1
ATOM 835 C C . THR A 1 107 ? 8.793 -2.026 -22.194 1.00 55.44 107 THR A C 1
ATOM 837 O O . THR A 1 107 ? 9.314 -2.173 -21.093 1.00 55.44 107 THR A O 1
ATOM 840 N N . TYR A 1 108 ? 8.376 -3.060 -22.929 1.00 58.41 108 TYR A N 1
ATOM 841 C CA . TYR A 1 108 ? 8.477 -4.475 -22.534 1.00 58.41 108 TYR A CA 1
ATOM 842 C C . TYR A 1 108 ? 9.925 -4.977 -22.307 1.00 58.41 108 TYR A C 1
ATOM 844 O O . TYR A 1 108 ? 10.149 -6.154 -22.029 1.00 58.41 108 TYR A O 1
ATOM 852 N N . HIS A 1 109 ? 10.925 -4.097 -22.412 1.00 72.06 109 HIS A N 1
ATOM 853 C CA . HIS A 1 109 ? 12.316 -4.362 -22.065 1.00 72.06 109 HIS A CA 1
ATOM 854 C C . HIS A 1 109 ? 12.544 -4.111 -20.570 1.00 72.06 109 HIS A C 1
ATOM 856 O O . HIS A 1 109 ? 13.123 -3.100 -20.175 1.00 72.06 109 HIS A O 1
ATOM 862 N N . VAL A 1 110 ? 12.083 -5.045 -19.746 1.00 82.31 110 VAL A N 1
ATOM 863 C CA . VAL A 1 110 ? 12.332 -5.112 -18.295 1.00 82.31 110 VAL A CA 1
ATOM 864 C C . VAL A 1 110 ? 13.431 -6.140 -17.992 1.00 82.31 110 VAL A C 1
ATOM 866 O O . VAL A 1 110 ? 13.931 -6.803 -18.910 1.00 82.31 110 VAL A O 1
ATOM 869 N N . PHE A 1 111 ? 13.827 -6.306 -16.727 1.00 82.94 111 PHE A N 1
ATOM 870 C CA . PHE A 1 111 ? 14.722 -7.397 -16.315 1.00 82.94 111 PHE A CA 1
ATOM 871 C C . PHE A 1 111 ? 14.268 -8.742 -16.913 1.00 82.94 111 PHE A C 1
ATOM 873 O O . PHE A 1 111 ? 13.067 -8.984 -16.983 1.00 82.94 111 PHE A O 1
ATOM 880 N N . PRO A 1 112 ? 15.157 -9.623 -17.408 1.00 82.50 112 PRO A N 1
ATOM 881 C CA . PRO A 1 112 ? 16.618 -9.558 -17.344 1.00 82.50 112 PRO A CA 1
ATOM 882 C C . PRO A 1 112 ? 17.276 -8.749 -18.467 1.00 82.50 112 PRO A C 1
ATOM 884 O O . PRO A 1 112 ? 18.492 -8.594 -18.462 1.00 82.50 112 PRO A O 1
ATOM 887 N N . ALA A 1 113 ? 16.510 -8.250 -19.442 1.00 83.06 113 ALA A N 1
ATOM 888 C CA . ALA A 1 113 ? 17.069 -7.517 -20.580 1.00 83.06 113 ALA A CA 1
ATOM 889 C C . ALA A 1 113 ? 17.557 -6.114 -20.189 1.00 83.06 113 ALA A C 1
ATOM 891 O O . ALA A 1 113 ? 18.479 -5.578 -20.800 1.00 83.06 113 ALA A O 1
ATOM 892 N N . THR A 1 114 ? 16.932 -5.515 -19.177 1.00 83.81 114 THR A N 1
ATOM 893 C CA . THR A 1 114 ? 17.323 -4.225 -18.607 1.00 83.81 114 THR A CA 1
ATOM 894 C C . THR A 1 114 ? 17.329 -4.299 -17.079 1.00 83.81 114 THR A C 1
ATOM 896 O O . THR A 1 114 ? 17.136 -5.352 -16.481 1.00 83.81 114 THR A O 1
ATOM 899 N N . TRP A 1 115 ? 17.559 -3.160 -16.441 1.00 83.94 115 TRP A N 1
ATOM 900 C CA . TRP A 1 115 ? 17.546 -2.963 -14.995 1.00 83.94 115 TRP A CA 1
ATOM 901 C C . TRP A 1 115 ? 16.180 -2.465 -14.485 1.00 83.94 115 TRP A C 1
ATOM 903 O O . TRP A 1 115 ? 16.038 -2.181 -13.299 1.00 83.94 115 TRP A O 1
ATOM 913 N N . TRP A 1 116 ? 15.183 -2.347 -15.372 1.00 86.62 116 TRP A N 1
ATOM 914 C CA . TRP A 1 116 ? 13.830 -1.908 -15.025 1.00 86.62 116 TRP A CA 1
ATOM 915 C C . TRP A 1 116 ? 13.006 -3.030 -14.399 1.00 86.62 116 TRP A C 1
ATOM 917 O O . TRP A 1 116 ? 13.165 -4.203 -14.756 1.00 86.62 116 TRP A O 1
ATOM 927 N N . LEU A 1 117 ? 12.100 -2.644 -13.497 1.00 87.62 117 LEU A N 1
ATOM 928 C CA . LEU A 1 117 ? 11.257 -3.567 -12.744 1.00 87.62 117 LEU A CA 1
ATOM 929 C C . LEU A 1 117 ? 10.288 -4.317 -13.680 1.00 87.62 117 LEU A C 1
ATOM 931 O O . LEU A 1 117 ? 9.608 -3.656 -14.464 1.00 87.62 117 LEU A O 1
ATOM 935 N N . PRO A 1 118 ? 10.202 -5.658 -13.614 1.00 85.81 118 PRO A N 1
ATOM 936 C CA . PRO A 1 118 ? 9.146 -6.440 -14.261 1.00 85.81 118 PRO A CA 1
ATOM 937 C C . PRO A 1 118 ? 7.759 -6.237 -13.633 1.00 85.81 118 PRO A C 1
ATOM 939 O O . PRO A 1 118 ? 7.643 -5.828 -12.481 1.00 85.81 118 PRO A O 1
ATOM 942 N N . GLY A 1 119 ? 6.698 -6.566 -14.375 1.00 83.50 119 GLY A N 1
ATOM 943 C CA . GLY A 1 119 ? 5.311 -6.319 -13.950 1.00 83.50 119 GLY A CA 1
ATOM 944 C C . GLY A 1 119 ? 4.746 -7.283 -12.937 1.00 83.50 119 GLY A C 1
ATOM 945 O O . GLY A 1 119 ? 3.845 -6.918 -12.177 1.00 83.50 119 GLY A O 1
ATOM 946 N N . ASP A 1 120 ? 5.341 -8.464 -12.871 1.00 81.50 120 ASP A N 1
ATOM 947 C CA . ASP A 1 120 ? 5.107 -9.474 -11.856 1.00 81.50 120 ASP A CA 1
ATOM 948 C C . ASP A 1 120 ? 5.942 -9.253 -10.587 1.00 81.50 120 ASP A C 1
ATOM 950 O O . ASP A 1 120 ? 5.743 -9.966 -9.604 1.00 81.50 120 ASP A O 1
ATOM 954 N N . ASP A 1 121 ? 6.854 -8.274 -10.577 1.00 84.69 121 ASP A N 1
ATOM 955 C CA . ASP A 1 121 ? 7.742 -8.046 -9.442 1.00 84.69 121 ASP A CA 1
ATOM 956 C C . ASP A 1 121 ? 7.092 -7.177 -8.358 1.00 84.69 121 ASP A C 1
ATOM 958 O O . ASP A 1 121 ? 6.334 -6.234 -8.620 1.00 84.69 121 ASP A O 1
ATOM 962 N N . VAL A 1 122 ? 7.391 -7.506 -7.102 1.00 89.56 122 VAL A N 1
ATOM 963 C CA . VAL A 1 122 ? 6.693 -6.965 -5.936 1.00 89.56 122 VAL A CA 1
ATOM 964 C C . VAL A 1 122 ? 7.691 -6.552 -4.867 1.00 89.56 122 VAL A C 1
ATOM 966 O O . VAL A 1 122 ? 8.439 -7.364 -4.335 1.00 89.56 122 VAL A O 1
ATOM 969 N N . GLU A 1 123 ? 7.657 -5.279 -4.478 1.00 89.75 123 GLU A N 1
ATOM 970 C CA . GLU A 1 123 ? 8.544 -4.772 -3.431 1.00 89.75 123 GLU A CA 1
ATOM 971 C C . GLU A 1 123 ? 7.997 -5.116 -2.029 1.00 89.75 123 GLU A C 1
ATOM 973 O O . GLU A 1 123 ? 7.005 -4.530 -1.562 1.00 89.75 123 GLU A O 1
ATOM 978 N N . HIS A 1 124 ? 8.681 -6.030 -1.329 1.00 89.25 124 HIS A N 1
ATOM 979 C CA . HIS A 1 124 ? 8.497 -6.292 0.105 1.00 89.25 124 HIS A CA 1
ATOM 980 C C . HIS A 1 124 ? 8.803 -5.052 0.955 1.00 89.25 124 HIS A C 1
ATOM 982 O O . HIS A 1 124 ? 9.437 -4.095 0.516 1.00 89.25 124 HIS A O 1
ATOM 988 N N . GLY A 1 125 ? 8.391 -5.057 2.223 1.00 87.94 125 GLY A N 1
ATOM 989 C CA . GLY A 1 125 ? 8.887 -4.042 3.149 1.00 87.94 125 GLY A CA 1
ATOM 990 C C . GLY A 1 125 ? 8.120 -3.911 4.450 1.00 87.94 125 GLY A C 1
ATOM 991 O O . GLY A 1 125 ? 7.004 -4.406 4.607 1.00 87.94 125 GLY A O 1
ATOM 992 N N . ASN A 1 126 ? 8.735 -3.186 5.383 1.00 90.75 126 ASN A N 1
ATOM 993 C CA . ASN A 1 126 ? 8.178 -2.896 6.698 1.00 90.75 126 ASN A CA 1
ATOM 994 C C . ASN A 1 126 ? 7.130 -1.770 6.640 1.00 90.75 126 ASN A C 1
ATOM 996 O O . ASN A 1 126 ? 7.360 -0.712 6.046 1.00 90.75 126 ASN A O 1
ATOM 1000 N N . ILE A 1 127 ? 5.984 -1.989 7.292 1.00 92.38 127 ILE A N 1
ATOM 1001 C CA . ILE A 1 127 ? 4.901 -1.003 7.431 1.00 92.38 127 ILE A CA 1
ATOM 1002 C C . ILE A 1 127 ? 4.737 -0.448 8.859 1.00 92.38 127 ILE A C 1
ATOM 1004 O O . ILE A 1 127 ? 3.847 0.378 9.102 1.00 92.38 127 ILE A O 1
ATOM 1008 N N . ARG A 1 128 ? 5.600 -0.834 9.805 1.00 89.38 128 ARG A N 1
ATOM 1009 C CA . ARG A 1 128 ? 5.738 -0.139 11.091 1.00 89.38 128 ARG A CA 1
ATOM 1010 C C . ARG A 1 128 ? 6.192 1.294 10.857 1.00 89.38 128 ARG A C 1
ATOM 1012 O O . ARG A 1 128 ? 6.853 1.627 9.876 1.00 89.38 128 ARG A O 1
ATOM 1019 N N . THR A 1 129 ? 5.756 2.174 11.750 1.00 84.31 129 THR A N 1
ATOM 1020 C CA . THR A 1 129 ? 6.123 3.600 11.705 1.00 84.31 129 THR A CA 1
ATOM 1021 C C . THR A 1 129 ? 7.100 3.985 12.815 1.00 84.31 129 THR A C 1
ATOM 1023 O O . THR A 1 129 ? 7.558 5.122 12.853 1.00 84.31 129 THR A O 1
ATOM 1026 N N . THR A 1 130 ? 7.407 3.041 13.698 1.00 78.75 130 THR A N 1
ATOM 1027 C CA . THR A 1 130 ? 8.312 3.178 14.834 1.00 78.75 130 THR A CA 1
ATOM 1028 C C . THR A 1 130 ? 9.543 2.295 14.615 1.00 78.75 130 THR A C 1
ATOM 1030 O O . THR A 1 130 ? 9.500 1.350 13.825 1.00 78.75 130 THR A O 1
ATOM 1033 N N . SER A 1 131 ? 10.645 2.643 15.275 1.00 69.88 131 SER A N 1
ATOM 1034 C CA . SER A 1 131 ? 11.944 1.953 15.203 1.00 69.88 131 SER A CA 1
ATOM 1035 C C . SER A 1 131 ? 12.383 1.424 16.577 1.00 69.88 131 SER A C 1
ATOM 1037 O O . SER A 1 131 ? 13.566 1.385 16.904 1.00 69.88 131 SER A O 1
ATOM 1039 N N . ASP A 1 132 ? 11.411 1.108 17.423 1.00 65.19 132 ASP A N 1
ATOM 1040 C CA . ASP A 1 132 ? 11.534 0.725 18.825 1.00 65.19 132 ASP A CA 1
ATOM 1041 C C . ASP A 1 132 ? 11.811 -0.777 18.981 1.00 65.19 132 ASP A C 1
ATOM 1043 O O . ASP A 1 132 ? 10.968 -1.525 19.459 1.00 65.19 132 ASP A O 1
ATOM 1047 N N . ASP A 1 133 ? 12.998 -1.220 18.553 1.00 64.69 133 ASP A N 1
ATOM 1048 C CA . ASP A 1 133 ? 13.355 -2.651 18.529 1.00 64.69 133 ASP A CA 1
ATOM 1049 C C . ASP A 1 133 ? 14.494 -3.040 19.496 1.00 64.69 133 ASP A C 1
ATOM 1051 O O . ASP A 1 133 ? 14.853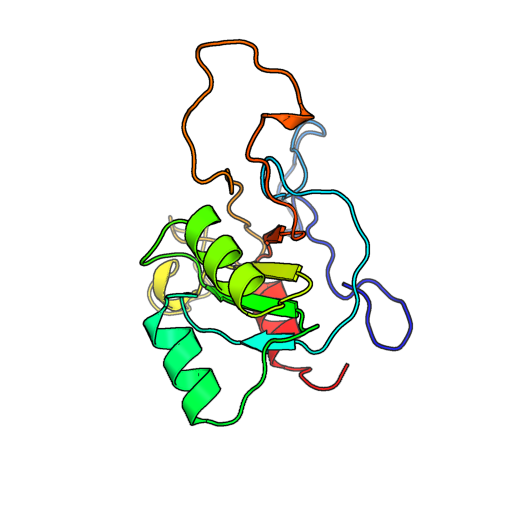 -4.212 19.593 1.00 64.69 133 ASP A O 1
ATOM 1055 N 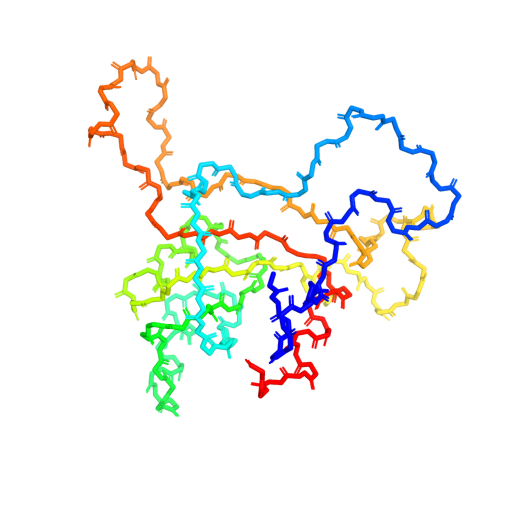N . ALA A 1 134 ? 15.081 -2.087 20.233 1.00 63.50 134 ALA A N 1
ATOM 1056 C CA . ALA A 1 134 ? 16.222 -2.368 21.118 1.00 63.50 134 ALA A CA 1
ATOM 1057 C C . ALA A 1 134 ? 15.831 -3.049 22.446 1.00 63.50 134 ALA A C 1
ATOM 1059 O O . ALA A 1 134 ? 16.663 -3.704 23.072 1.00 63.50 134 ALA A O 1
ATOM 1060 N N . LEU A 1 135 ? 14.578 -2.901 22.885 1.00 76.06 135 LEU A N 1
ATOM 1061 C CA . LEU A 1 135 ? 14.064 -3.465 24.134 1.00 76.06 135 LEU A CA 1
ATOM 1062 C C . LEU A 1 135 ? 12.897 -4.405 23.835 1.00 76.06 135 LEU A C 1
ATOM 1064 O O . LEU A 1 135 ? 12.041 -4.100 23.008 1.00 76.06 135 LEU A O 1
ATOM 1068 N N . ARG A 1 136 ? 12.846 -5.546 24.530 1.00 81.31 136 ARG A N 1
ATOM 1069 C CA . ARG A 1 136 ? 11.681 -6.437 24.476 1.00 81.31 136 ARG A CA 1
ATOM 1070 C C . ARG A 1 136 ? 10.540 -5.788 25.251 1.00 81.31 136 ARG A C 1
ATOM 1072 O O . ARG A 1 136 ? 10.591 -5.738 26.477 1.00 81.31 136 ARG A O 1
ATOM 1079 N N . VAL A 1 137 ? 9.542 -5.301 24.527 1.00 84.12 137 VAL A N 1
ATOM 1080 C CA . VAL A 1 137 ? 8.287 -4.786 25.086 1.00 84.12 137 VAL A CA 1
ATOM 1081 C C . VAL A 1 137 ? 7.192 -5.858 24.997 1.00 84.12 137 VAL A C 1
ATOM 1083 O O . VAL A 1 137 ? 7.248 -6.697 24.090 1.00 84.12 137 VAL A O 1
ATOM 1086 N N . PRO A 1 138 ? 6.213 -5.877 25.920 1.00 85.88 138 PRO A N 1
ATOM 1087 C CA . PRO A 1 138 ? 5.001 -6.675 25.763 1.00 85.88 138 PRO A CA 1
ATOM 1088 C C . PRO A 1 138 ? 4.316 -6.389 24.419 1.00 85.88 138 PRO A C 1
ATOM 1090 O O . PRO A 1 138 ? 4.352 -5.266 23.920 1.00 85.88 138 PRO A O 1
ATOM 1093 N N . LEU A 1 139 ? 3.678 -7.404 23.825 1.00 82.75 139 LEU A N 1
ATOM 1094 C CA . LEU A 1 139 ? 3.044 -7.275 22.504 1.00 82.75 139 LEU A CA 1
ATOM 1095 C C . LEU A 1 139 ? 1.941 -6.203 22.478 1.00 82.75 139 LEU A C 1
ATOM 1097 O O . LEU A 1 139 ? 1.746 -5.550 21.460 1.00 82.75 139 LEU A O 1
ATOM 1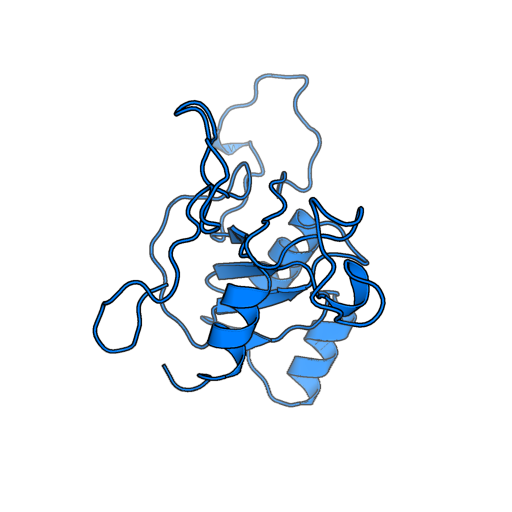101 N N . GLU A 1 140 ? 1.240 -6.024 23.595 1.00 83.38 140 GLU A N 1
ATOM 1102 C CA . GLU A 1 140 ? 0.184 -5.021 23.776 1.00 83.38 140 GLU A CA 1
ATOM 1103 C C . GLU A 1 140 ? 0.699 -3.576 23.731 1.00 83.38 140 GLU A C 1
ATOM 1105 O O . GLU A 1 140 ? 0.015 -2.697 23.210 1.00 83.38 140 GLU A O 1
ATOM 1110 N N . ASP A 1 141 ? 1.933 -3.355 24.185 1.00 83.31 141 ASP A N 1
ATOM 1111 C CA . ASP A 1 141 ? 2.603 -2.051 24.154 1.00 83.31 141 ASP A CA 1
ATOM 1112 C C . ASP A 1 141 ? 3.316 -1.801 22.816 1.00 83.31 141 ASP A C 1
ATOM 1114 O O . ASP A 1 141 ? 3.822 -0.709 22.538 1.00 83.31 141 ASP A O 1
ATOM 1118 N N . MET A 1 142 ? 3.371 -2.825 21.962 1.00 81.88 142 MET A N 1
ATOM 1119 C CA . MET A 1 142 ? 3.992 -2.747 20.655 1.00 81.88 142 MET A CA 1
ATOM 1120 C C . MET A 1 142 ? 3.037 -2.041 19.688 1.00 81.88 142 MET A C 1
ATOM 1122 O O . MET A 1 142 ? 1.943 -2.519 19.397 1.00 81.88 142 MET A O 1
ATOM 1126 N N . HIS A 1 143 ? 3.465 -0.907 19.131 1.00 83.19 143 HIS A N 1
ATOM 1127 C CA . HIS A 1 143 ? 2.676 -0.097 18.194 1.00 83.19 143 HIS A CA 1
ATOM 1128 C C . HIS A 1 143 ? 2.578 -0.739 16.793 1.00 83.19 143 HIS A C 1
ATOM 1130 O O . HIS A 1 143 ? 3.032 -0.181 15.784 1.00 83.19 143 HIS A O 1
ATOM 1136 N N . LEU A 1 144 ? 2.007 -1.941 16.723 1.00 88.25 144 LEU A N 1
ATOM 1137 C CA . LEU A 1 144 ? 1.877 -2.722 15.503 1.00 88.25 144 LEU A CA 1
ATOM 1138 C C . LEU A 1 144 ? 0.759 -2.194 14.587 1.00 88.25 144 LEU A C 1
ATOM 1140 O O . LEU A 1 144 ? -0.227 -1.610 15.043 1.00 88.25 144 LEU A O 1
ATOM 1144 N N . PRO A 1 145 ? 0.889 -2.384 13.263 1.00 90.69 145 PRO A N 1
ATOM 1145 C CA . PRO A 1 145 ? -0.180 -2.075 12.324 1.00 90.69 145 PRO A CA 1
ATOM 1146 C C . PRO A 1 145 ? -1.431 -2.930 12.573 1.00 90.69 145 PRO A C 1
ATOM 1148 O O . PRO A 1 145 ? -1.343 -4.144 12.709 1.00 90.69 145 PRO A O 1
ATOM 1151 N N . THR A 1 146 ? -2.605 -2.298 12.556 1.00 91.56 146 THR A N 1
ATOM 1152 C CA . THR A 1 146 ? -3.911 -2.963 12.747 1.00 91.56 146 THR A CA 1
ATOM 1153 C C . THR A 1 146 ? -4.701 -3.156 11.453 1.00 91.56 146 THR A C 1
ATOM 1155 O O . THR A 1 146 ? -5.603 -3.984 11.395 1.00 91.56 146 THR A O 1
ATOM 1158 N N . THR A 1 147 ? -4.349 -2.427 10.393 1.00 93.81 147 THR A N 1
ATOM 1159 C CA . THR A 1 147 ? -4.981 -2.545 9.073 1.00 93.81 147 THR A CA 1
ATOM 1160 C C . THR A 1 147 ? -4.158 -3.475 8.179 1.00 93.81 147 THR A C 1
ATOM 1162 O O . THR A 1 147 ? -2.964 -3.196 7.998 1.00 93.81 147 THR A O 1
ATOM 1165 N N . PRO A 1 148 ? -4.763 -4.526 7.590 1.00 95.19 148 PRO A N 1
ATOM 1166 C CA . PRO A 1 148 ? -4.107 -5.391 6.617 1.00 95.19 148 PRO A CA 1
ATOM 1167 C C . PRO A 1 148 ? -3.501 -4.607 5.450 1.00 95.19 148 PRO A C 1
ATOM 1169 O O . PRO A 1 148 ? -4.104 -3.664 4.929 1.00 95.19 148 PRO A O 1
ATOM 1172 N N . CYS A 1 149 ? -2.302 -5.008 5.038 1.00 94.38 149 CYS A N 1
ATOM 1173 C CA . CYS A 1 149 ? -1.570 -4.396 3.943 1.00 94.38 149 CYS A CA 1
ATOM 1174 C C . CYS A 1 149 ? -0.906 -5.469 3.080 1.00 94.38 149 CYS A C 1
ATOM 1176 O O . CYS A 1 149 ? -0.174 -6.308 3.605 1.00 94.38 149 CYS A O 1
ATOM 1178 N N . HIS A 1 150 ? -1.114 -5.419 1.765 1.00 93.69 150 HIS A N 1
ATOM 1179 C CA . HIS A 1 150 ? -0.533 -6.392 0.836 1.00 93.69 150 HIS A CA 1
ATOM 1180 C C . HIS A 1 150 ? 0.088 -5.704 -0.385 1.00 93.69 150 HIS A C 1
ATOM 1182 O O . HIS A 1 150 ? -0.557 -4.828 -0.971 1.00 93.69 150 HIS A O 1
ATOM 1188 N N . PRO A 1 151 ? 1.325 -6.055 -0.774 1.00 93.44 151 PRO A N 1
ATOM 1189 C CA . PRO A 1 151 ? 1.941 -5.518 -1.971 1.00 93.44 151 PRO A CA 1
ATOM 1190 C C . PRO A 1 151 ? 1.560 -6.364 -3.197 1.00 93.44 151 PRO A C 1
ATOM 1192 O O . PRO A 1 151 ? 1.429 -7.584 -3.106 1.00 93.44 151 PRO A O 1
ATOM 1195 N N . VAL A 1 152 ? 1.402 -5.724 -4.351 1.00 91.81 152 VAL A N 1
ATOM 1196 C CA . VAL A 1 152 ? 1.101 -6.379 -5.632 1.00 91.81 152 VAL A CA 1
ATOM 1197 C C . VAL A 1 152 ? 2.001 -5.844 -6.740 1.00 91.81 152 VAL A C 1
ATOM 1199 O O . VAL A 1 152 ? 2.522 -4.726 -6.648 1.00 91.81 152 VAL A O 1
ATOM 1202 N N . GLY A 1 153 ? 2.179 -6.656 -7.781 1.00 89.31 153 GLY A N 1
ATOM 1203 C CA . GLY A 1 153 ? 2.874 -6.257 -9.000 1.00 89.31 153 GLY A CA 1
ATOM 1204 C C . GLY A 1 153 ? 2.040 -5.257 -9.793 1.00 89.31 153 GLY A C 1
ATOM 1205 O O . GLY A 1 153 ? 0.838 -5.092 -9.559 1.00 89.31 153 GLY A O 1
ATOM 1206 N N . TYR A 1 154 ? 2.665 -4.561 -10.736 1.00 88.50 154 TYR A N 1
ATOM 1207 C CA . TYR A 1 154 ? 1.942 -3.572 -11.529 1.00 88.50 154 TYR A CA 1
ATOM 1208 C C . TYR A 1 154 ? 1.081 -4.182 -12.640 1.00 88.50 154 TYR A C 1
ATOM 1210 O O . TYR A 1 154 ? 0.131 -3.540 -13.089 1.00 88.50 154 TYR A O 1
ATOM 1218 N N . ASP A 1 155 ? 1.354 -5.423 -13.049 1.00 86.00 155 ASP A N 1
ATOM 1219 C CA . ASP A 1 155 ? 0.465 -6.156 -13.955 1.00 86.00 155 ASP A CA 1
ATOM 1220 C C . ASP A 1 155 ? -0.851 -6.514 -13.253 1.00 86.00 155 ASP A C 1
ATOM 1222 O O . ASP A 1 155 ? -1.924 -6.255 -13.803 1.00 86.00 155 ASP A O 1
ATOM 1226 N N . ASP A 1 156 ? -0.780 -6.988 -12.004 1.00 86.19 156 ASP A N 1
ATOM 1227 C CA . ASP A 1 156 ? -1.955 -7.213 -11.150 1.00 86.19 156 ASP A CA 1
ATOM 1228 C C . ASP A 1 156 ? -2.686 -5.892 -10.864 1.00 86.19 156 ASP A C 1
ATOM 1230 O O . ASP A 1 156 ? -3.914 -5.815 -10.929 1.00 86.19 156 ASP A O 1
ATOM 1234 N N . ALA A 1 157 ? -1.934 -4.817 -10.598 1.00 87.94 157 ALA A N 1
ATOM 1235 C CA . ALA A 1 157 ? -2.493 -3.484 -10.400 1.00 87.94 157 ALA A CA 1
ATOM 1236 C C . ALA A 1 157 ? -3.344 -3.027 -11.587 1.00 87.94 157 ALA A C 1
ATOM 1238 O O . ALA A 1 157 ? -4.407 -2.438 -11.401 1.00 87.94 157 ALA A O 1
ATOM 1239 N N . ARG A 1 158 ? -2.888 -3.305 -12.812 1.00 85.94 158 ARG A N 1
ATOM 1240 C CA . ARG A 1 158 ? -3.605 -2.952 -14.038 1.00 85.94 158 ARG A CA 1
ATOM 1241 C C . ARG A 1 158 ? -4.948 -3.671 -14.136 1.00 85.94 158 ARG A C 1
ATOM 1243 O O . ARG A 1 158 ? -5.921 -3.028 -14.516 1.00 85.94 158 ARG A O 1
ATOM 1250 N N . VAL A 1 159 ? -5.006 -4.949 -13.752 1.00 84.88 159 VAL A N 1
ATOM 1251 C CA . VAL A 1 159 ? -6.258 -5.725 -13.695 1.00 84.88 159 VAL A CA 1
ATOM 1252 C C . VAL A 1 159 ? -7.222 -5.115 -12.673 1.00 84.88 159 VAL A C 1
ATOM 1254 O O . VAL A 1 159 ? -8.388 -4.880 -12.985 1.00 84.88 159 VAL A O 1
ATOM 1257 N N . LEU A 1 160 ? -6.715 -4.761 -11.487 1.00 82.00 160 LEU A N 1
ATOM 1258 C CA . LEU A 1 160 ? -7.504 -4.118 -10.431 1.00 82.00 160 LEU A CA 1
ATOM 1259 C C . LEU A 1 160 ? -8.069 -2.749 -10.846 1.00 82.00 160 LEU A C 1
ATOM 1261 O O . LEU A 1 160 ? -9.155 -2.380 -10.412 1.00 82.00 160 LEU A O 1
ATOM 1265 N N . TYR A 1 161 ? -7.361 -1.994 -11.690 1.00 75.75 161 TYR A N 1
ATOM 1266 C CA . TYR A 1 161 ? -7.883 -0.738 -12.239 1.00 75.75 161 TYR A CA 1
ATOM 1267 C C . TYR A 1 161 ? -8.911 -0.930 -13.349 1.00 75.75 161 TYR A C 1
ATOM 1269 O O . TYR A 1 161 ? -9.797 -0.089 -13.494 1.00 75.75 161 TYR A O 1
ATOM 1277 N N . SER A 1 162 ? -8.768 -1.973 -14.169 1.00 76.31 162 SER A N 1
ATOM 1278 C CA . SER A 1 162 ? -9.677 -2.204 -15.294 1.00 76.31 162 SER A CA 1
ATOM 1279 C C . SER A 1 162 ? -11.048 -2.726 -14.869 1.00 76.31 162 SER A C 1
ATOM 1281 O O . SER A 1 162 ? -11.996 -2.580 -15.633 1.00 76.31 162 SER A O 1
ATOM 1283 N N . GLU A 1 163 ? -11.165 -3.288 -13.663 1.00 65.25 163 GLU A N 1
ATOM 1284 C CA . GLU A 1 163 ? -12.410 -3.853 -13.129 1.00 65.25 163 GLU A CA 1
ATOM 1285 C C . GLU A 1 163 ? -12.832 -3.151 -11.819 1.00 65.25 163 GLU A C 1
ATOM 1287 O O . GLU A 1 163 ? -12.711 -3.724 -10.738 1.00 65.25 163 GLU A O 1
ATOM 1292 N N . PRO A 1 164 ? -13.314 -1.894 -11.875 1.00 53.38 164 PRO A N 1
ATOM 1293 C CA . PRO A 1 164 ? -13.647 -1.110 -10.679 1.00 53.38 164 PRO A CA 1
ATOM 1294 C C . PRO A 1 164 ? -14.932 -1.546 -9.944 1.00 53.38 164 PRO A C 1
ATOM 1296 O O . PRO A 1 164 ? -15.190 -1.035 -8.853 1.00 53.38 164 PRO A O 1
ATOM 1299 N N . ASP A 1 165 ? -15.726 -2.458 -10.521 1.00 43.66 165 ASP A N 1
ATOM 1300 C CA . ASP A 1 165 ? -17.094 -2.796 -10.084 1.00 43.66 165 ASP A CA 1
ATOM 1301 C C . ASP A 1 165 ? -17.249 -4.231 -9.536 1.00 43.66 165 ASP A C 1
ATOM 1303 O O . ASP A 1 165 ? -18.316 -4.838 -9.659 1.00 43.66 165 ASP A O 1
ATOM 1307 N N . VAL A 1 166 ? -16.193 -4.782 -8.931 1.00 43.00 166 VAL A N 1
ATOM 1308 C CA . VAL A 1 166 ? -16.214 -6.107 -8.285 1.00 43.00 166 VAL A CA 1
ATOM 1309 C C . VAL A 1 166 ? -16.252 -5.999 -6.763 1.00 43.00 166 VAL A C 1
ATOM 1311 O O . VAL A 1 166 ? -15.453 -5.216 -6.198 1.00 43.00 166 VAL A O 1
#

Radius of gyration: 16.72 Å; chains: 1; bounding box: 35×40×49 Å